Protein AF-A0A1M2VLX2-F1 (afdb_monomer)

Organism: Trametes pubescens (NCBI:txid154538)

Secondary structure (DSSP, 8-state):
--------S--SS-----------------------------------SSB--HHHHHHHHHH--SEEEEEE--GGG---TTHHHH--PEEEEEEEEEETTEEEEEEEEEEESSEEEEEEEEEEEEESS--EEESSSTT-SSEEEGGG-SSEEGGGEEEEEEEEEEEEP--

Solvent-accessible surface area (backbone atoms only — not comparable to full-atom values): 10318 Å² total; per-residue (Å²): 137,88,86,88,81,93,85,77,90,87,76,92,73,87,84,75,87,88,82,79,85,84,88,81,82,89,76,87,77,77,84,74,85,74,81,80,76,83,71,86,74,81,80,71,78,76,54,65,29,18,56,38,54,69,69,58,49,51,54,46,69,75,68,57,89,54,49,79,43,83,45,66,73,81,60,84,81,55,94,49,77,62,59,63,69,73,43,53,60,38,42,33,43,36,12,52,31,66,62,90,57,39,69,29,55,56,28,39,36,39,37,38,48,57,44,70,41,76,37,71,59,22,29,20,34,29,22,54,46,76,32,36,40,8,59,28,59,83,57,36,80,63,65,46,52,40,60,66,35,84,42,64,31,55,95,33,22,18,59,40,68,62,21,15,7,33,35,39,60,67,124

Structure (mmCIF, N/CA/C/O backbone):
data_AF-A0A1M2VLX2-F1
#
_entry.id   AF-A0A1M2VLX2-F1
#
loop_
_atom_site.group_PDB
_atom_site.id
_atom_site.type_symbol
_atom_site.label_atom_id
_atom_site.label_alt_id
_atom_site.label_comp_id
_atom_site.label_asym_id
_atom_site.label_entity_id
_atom_site.label_seq_id
_atom_site.pdbx_PDB_ins_code
_atom_site.Cartn_x
_atom_site.Cartn_y
_atom_site.Cartn_z
_atom_site.occupancy
_atom_site.B_iso_or_equiv
_atom_site.auth_seq_id
_atom_site.auth_comp_id
_atom_site.auth_asym_id
_atom_site.auth_atom_id
_atom_site.pdbx_PDB_model_num
ATOM 1 N N . MET A 1 1 ? -76.785 -6.600 22.010 1.00 40.62 1 MET A N 1
ATOM 2 C CA . MET A 1 1 ? -75.483 -6.333 21.360 1.00 40.62 1 MET A CA 1
ATOM 3 C C . MET A 1 1 ? -75.355 -4.807 21.305 1.00 40.62 1 MET A C 1
ATOM 5 O O . MET A 1 1 ? -76.021 -4.223 20.473 1.00 40.62 1 MET A O 1
ATOM 9 N N . VAL A 1 2 ? -74.835 -4.029 22.263 1.00 34.88 2 VAL A N 1
ATOM 10 C CA . VAL A 1 2 ? -73.672 -4.065 23.185 1.00 34.88 2 VAL A CA 1
ATOM 11 C C . VAL A 1 2 ? -72.316 -4.105 22.465 1.00 34.88 2 VAL A C 1
ATOM 13 O O . VAL A 1 2 ? -72.017 -5.097 21.810 1.00 34.88 2 VAL A O 1
ATOM 16 N N . GLY A 1 3 ? -71.533 -3.028 22.651 1.00 37.75 3 GLY A N 1
ATOM 17 C CA . GLY A 1 3 ? -70.190 -2.729 22.115 1.00 37.75 3 GLY A CA 1
ATOM 18 C C . GLY A 1 3 ? -70.179 -1.309 21.521 1.00 37.75 3 GLY A C 1
ATOM 19 O O . GLY A 1 3 ? -70.586 -1.144 20.381 1.00 37.75 3 GLY A O 1
ATOM 20 N N . THR A 1 4 ? -69.953 -0.192 22.230 1.00 39.44 4 THR A N 1
ATOM 21 C CA . THR A 1 4 ? -68.939 0.234 23.226 1.00 39.44 4 THR A CA 1
ATOM 22 C C . THR A 1 4 ? -67.532 0.354 22.639 1.00 39.44 4 THR A C 1
ATOM 24 O O . THR A 1 4 ? -66.909 -0.668 22.391 1.00 39.44 4 THR A O 1
ATOM 27 N N . LEU A 1 5 ? -67.013 1.583 22.485 1.00 47.97 5 LEU A N 1
ATOM 28 C CA . LEU A 1 5 ? -65.785 2.062 23.154 1.00 47.97 5 LEU A CA 1
ATOM 29 C C . LEU A 1 5 ? -65.405 3.496 22.711 1.00 47.97 5 LEU A C 1
ATOM 31 O O . LEU A 1 5 ? -64.454 3.737 21.974 1.00 47.97 5 LEU A O 1
ATOM 35 N N . THR A 1 6 ? -66.106 4.482 23.264 1.00 47.41 6 THR A N 1
ATOM 36 C CA . THR A 1 6 ? -65.587 5.839 23.488 1.00 47.41 6 THR A CA 1
ATOM 37 C C . THR A 1 6 ? -64.729 5.778 24.758 1.00 47.41 6 THR A C 1
ATOM 39 O O . THR A 1 6 ? -65.227 5.946 25.867 1.00 47.41 6 THR A O 1
ATOM 42 N N . LYS A 1 7 ? -63.445 5.419 24.630 1.00 46.62 7 LYS A N 1
ATOM 43 C CA . LYS A 1 7 ? -62.499 5.292 25.759 1.00 46.62 7 LYS A CA 1
ATOM 44 C C . LYS A 1 7 ? -61.369 6.310 25.631 1.00 46.62 7 LYS A C 1
ATOM 46 O O . LYS A 1 7 ? -60.191 5.974 25.602 1.00 46.62 7 LYS A O 1
ATOM 51 N N . THR A 1 8 ? -61.751 7.576 25.553 1.00 49.66 8 THR A N 1
ATOM 52 C CA . THR A 1 8 ? -60.864 8.728 25.709 1.00 49.66 8 THR A CA 1
ATOM 53 C C . THR A 1 8 ? -61.249 9.449 26.995 1.00 49.66 8 THR A C 1
ATOM 55 O O . THR A 1 8 ? -62.407 9.799 27.187 1.00 49.66 8 THR A O 1
ATOM 58 N N . ARG A 1 9 ? -60.242 9.710 27.839 1.00 51.88 9 ARG A N 1
ATOM 59 C CA . ARG A 1 9 ? -60.285 10.548 29.054 1.00 51.88 9 ARG A CA 1
ATOM 60 C C . ARG A 1 9 ? -60.924 9.924 30.303 1.00 51.88 9 ARG A C 1
ATOM 62 O O . ARG A 1 9 ? -61.973 10.379 30.724 1.00 51.88 9 ARG A O 1
ATOM 69 N N . LEU A 1 10 ? -60.265 8.959 30.959 1.00 50.78 10 LEU A N 1
ATOM 70 C CA . LEU A 1 10 ? -60.552 8.682 32.385 1.00 50.78 10 LEU A CA 1
ATOM 71 C C . LEU A 1 10 ? -59.443 7.931 33.159 1.00 50.78 10 LEU A C 1
ATOM 73 O O . LEU A 1 10 ? -59.734 7.086 33.996 1.00 50.78 10 LEU A O 1
ATOM 77 N N . ALA A 1 11 ? -58.164 8.216 32.901 1.00 45.62 11 ALA A N 1
ATOM 78 C CA . ALA A 1 11 ? -57.065 7.661 33.714 1.00 45.62 11 ALA A CA 1
ATOM 79 C C . ALA A 1 11 ? -56.056 8.730 34.170 1.00 45.62 11 ALA A C 1
ATOM 81 O O . ALA A 1 11 ? -54.908 8.431 34.474 1.00 45.62 11 ALA A O 1
ATOM 82 N N . MET A 1 12 ? -56.497 9.991 34.230 1.00 51.16 12 MET A N 1
ATOM 83 C CA . MET A 1 12 ? -55.770 11.096 34.857 1.00 51.16 12 MET A CA 1
ATOM 84 C C . MET A 1 12 ? -56.264 11.267 36.295 1.00 51.16 12 MET A C 1
ATOM 86 O O . MET A 1 12 ? -56.915 12.247 36.614 1.00 51.16 12 MET A O 1
ATOM 90 N N . GLN A 1 13 ? -56.055 10.259 37.136 1.00 51.72 13 GLN A N 1
ATOM 91 C CA . GLN A 1 13 ? -56.200 10.318 38.595 1.00 51.72 13 GLN A CA 1
ATOM 92 C C . GLN A 1 13 ? -55.966 8.905 39.113 1.00 51.72 13 GLN A C 1
ATOM 94 O O . GLN A 1 13 ? -56.572 7.977 38.590 1.00 51.72 13 GLN A O 1
ATOM 99 N N . ARG A 1 14 ? -55.157 8.766 40.168 1.00 47.53 14 ARG A N 1
ATOM 100 C CA . ARG A 1 14 ? -54.692 7.517 40.811 1.00 47.53 14 ARG A CA 1
ATOM 101 C C . ARG A 1 14 ? -53.322 7.031 40.349 1.00 47.53 14 ARG A C 1
ATOM 103 O O . ARG A 1 14 ? -53.226 5.972 39.766 1.00 47.53 14 ARG A O 1
ATOM 110 N N . PHE A 1 15 ? -52.279 7.766 40.714 1.00 46.22 15 PHE A N 1
ATOM 111 C CA . PHE A 1 15 ? -51.136 7.178 41.425 1.00 46.22 15 PHE A CA 1
ATOM 112 C C . PHE A 1 15 ? -50.574 8.269 42.333 1.00 46.22 15 PHE A C 1
ATOM 114 O O . PHE A 1 15 ? -49.596 8.948 42.043 1.00 46.22 15 PHE A O 1
ATOM 121 N N . ALA A 1 16 ? -51.331 8.510 43.401 1.00 45.09 16 ALA A N 1
ATOM 122 C CA . ALA A 1 1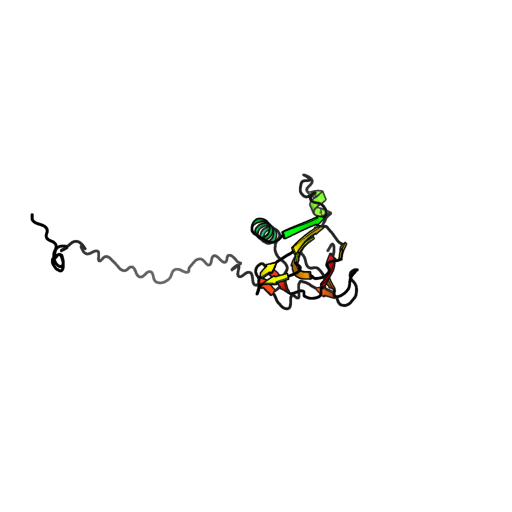6 ? -50.857 9.246 44.550 1.00 45.09 16 ALA A CA 1
ATOM 123 C C . ALA A 1 16 ? -49.748 8.431 45.228 1.00 45.09 16 ALA A C 1
ATOM 125 O O . ALA A 1 16 ? -49.887 7.217 45.363 1.00 45.09 16 ALA A O 1
ATOM 126 N N . SER A 1 17 ? -48.731 9.150 45.700 1.00 47.03 17 SER A N 1
ATOM 127 C CA . SER A 1 17 ? -47.954 8.817 46.895 1.00 47.03 17 SER A CA 1
ATOM 128 C C . SER A 1 17 ? -47.075 7.573 46.811 1.00 47.03 17 SER A C 1
ATOM 130 O O . SER A 1 17 ? -47.586 6.482 46.960 1.00 47.03 17 SER A O 1
ATOM 132 N N . PHE A 1 18 ? -45.757 7.747 46.660 1.00 52.06 18 PHE A N 1
ATOM 133 C CA . PHE A 1 18 ? -44.708 7.001 47.389 1.00 52.06 18 PHE A CA 1
ATOM 134 C C . PHE A 1 18 ? -43.3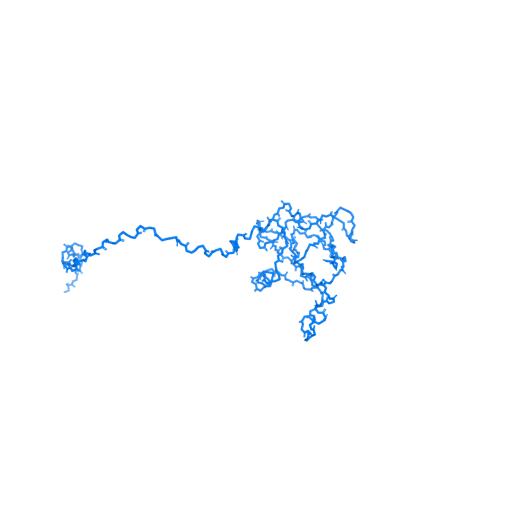15 7.424 46.883 1.00 52.06 18 PHE A C 1
ATOM 136 O O . PHE A 1 18 ? -42.602 6.643 46.271 1.00 52.06 18 PHE A O 1
ATOM 143 N N . PHE A 1 19 ? -42.896 8.662 47.154 1.00 45.75 19 PHE A N 1
ATOM 144 C CA . PHE A 1 19 ? -41.463 8.985 47.196 1.00 45.75 19 PHE A CA 1
ATOM 145 C C . PHE A 1 19 ? -41.192 9.760 48.479 1.00 45.75 19 PHE A C 1
ATOM 147 O O . PHE A 1 19 ? -41.190 10.987 48.532 1.00 45.75 19 PHE A O 1
ATOM 154 N N . LEU A 1 20 ? -41.088 8.969 49.547 1.00 47.19 20 LEU A N 1
ATOM 155 C CA . LEU A 1 20 ? -40.608 9.377 50.855 1.00 47.19 20 LEU A CA 1
ATOM 156 C C . LEU A 1 20 ? -39.194 9.947 50.729 1.00 47.19 20 LEU A C 1
ATOM 158 O O . LEU A 1 20 ? -38.348 9.430 50.002 1.00 47.19 20 LEU A O 1
ATOM 162 N N . ALA A 1 21 ? -38.990 11.029 51.468 1.00 46.19 21 ALA A N 1
ATOM 163 C CA . ALA A 1 21 ? -37.756 11.766 51.618 1.00 46.19 21 ALA A CA 1
ATOM 164 C C . ALA A 1 21 ? -36.554 10.873 51.965 1.00 46.19 21 ALA A C 1
ATOM 166 O O . ALA A 1 21 ? -36.602 10.103 52.922 1.00 46.19 21 ALA A O 1
ATOM 167 N N . ILE A 1 22 ? -35.438 11.087 51.265 1.00 52.66 22 ILE A N 1
ATOM 168 C CA . ILE A 1 22 ? -34.102 10.845 51.813 1.00 52.66 22 ILE A CA 1
ATOM 169 C C . ILE A 1 22 ? -33.301 12.126 51.594 1.00 52.66 22 ILE A C 1
ATOM 171 O O . ILE A 1 22 ? -32.724 12.359 50.537 1.00 52.66 22 ILE A O 1
ATOM 175 N N . ALA A 1 23 ? -33.318 12.985 52.608 1.00 50.59 23 ALA A N 1
ATOM 176 C CA . ALA A 1 23 ? -32.374 14.076 52.767 1.00 50.59 23 ALA A CA 1
ATOM 177 C C . ALA A 1 23 ? -31.362 13.639 53.827 1.00 50.59 23 ALA A C 1
ATOM 179 O O . ALA A 1 23 ? -31.719 13.619 55.000 1.00 50.59 23 ALA A O 1
ATOM 180 N N . VAL A 1 24 ? -30.130 13.277 53.443 1.00 49.84 24 VAL A N 1
ATOM 181 C CA . VAL A 1 24 ? -29.030 13.086 54.404 1.00 49.84 24 VAL A CA 1
ATOM 182 C C . VAL A 1 24 ? -27.672 13.486 53.806 1.00 49.84 24 VAL A C 1
ATOM 184 O O . VAL A 1 24 ? -27.196 12.896 52.845 1.00 49.84 24 VAL A O 1
ATOM 187 N N . LEU A 1 25 ? -27.104 14.494 54.476 1.00 40.75 25 LEU A N 1
ATOM 188 C CA . LEU A 1 25 ? -25.714 14.918 54.693 1.00 40.75 25 LEU A CA 1
ATOM 189 C C . LEU A 1 25 ? -24.709 15.098 53.538 1.00 40.75 25 LEU A C 1
ATOM 191 O O . LEU A 1 25 ? -24.138 14.168 52.977 1.00 40.75 25 LEU A O 1
ATOM 195 N N . ILE A 1 26 ? -24.343 16.372 53.391 1.00 49.19 26 ILE A N 1
ATOM 196 C CA . ILE A 1 26 ? -23.092 16.907 52.856 1.00 49.19 26 ILE A CA 1
ATOM 197 C C . ILE A 1 26 ? -21.919 16.458 53.746 1.00 49.19 26 ILE A C 1
ATOM 199 O O . ILE A 1 26 ? -21.922 16.730 54.947 1.00 49.19 26 ILE A O 1
ATOM 203 N N . VAL A 1 27 ? -20.872 15.877 53.152 1.00 49.94 27 VAL A N 1
ATOM 204 C CA . VAL A 1 27 ? -19.511 15.944 53.705 1.00 49.94 27 VAL A CA 1
ATOM 205 C C . VAL A 1 27 ? -18.632 16.637 52.674 1.00 49.94 27 VAL A C 1
ATOM 207 O O . VAL A 1 27 ? -18.279 16.073 51.641 1.00 49.94 27 VAL A O 1
ATOM 210 N N . ALA A 1 28 ? -18.293 17.890 52.965 1.00 46.69 28 ALA A N 1
ATOM 211 C CA . ALA A 1 28 ? -17.234 18.608 52.285 1.00 46.69 28 ALA A CA 1
ATOM 212 C C . ALA A 1 28 ? -15.891 17.965 52.663 1.00 46.69 28 ALA A C 1
ATOM 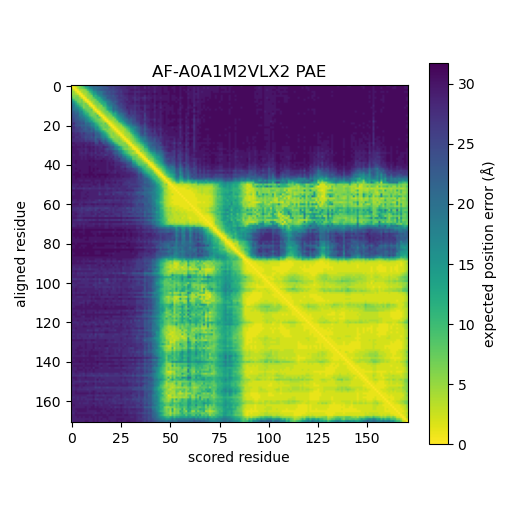214 O O . ALA A 1 28 ? -15.320 18.271 53.708 1.00 46.69 28 ALA A O 1
ATOM 215 N N . VAL A 1 29 ? -15.379 17.067 51.819 1.00 47.69 29 VAL A N 1
ATOM 216 C CA . VAL A 1 29 ? -13.952 16.727 51.829 1.00 47.69 29 VAL A CA 1
ATOM 217 C C . VAL A 1 29 ? -13.252 17.739 50.934 1.00 47.69 29 VAL A C 1
ATOM 219 O O . VAL A 1 29 ? -13.093 17.548 49.731 1.00 47.69 29 VAL A O 1
ATOM 222 N N . PHE A 1 30 ? -12.860 18.855 51.542 1.00 51.56 30 PHE A N 1
ATOM 223 C CA . PHE A 1 30 ? -11.802 19.691 50.998 1.00 51.56 30 PHE A CA 1
ATOM 224 C C . PHE A 1 30 ? -10.514 18.856 50.937 1.00 51.56 30 PHE A C 1
ATOM 226 O O . PHE A 1 30 ? -10.095 18.289 51.942 1.00 51.56 30 PHE A O 1
ATOM 233 N N . GLY A 1 31 ? -9.902 18.789 49.753 1.00 47.84 31 GLY A N 1
ATOM 234 C CA . GLY A 1 31 ? -8.485 18.471 49.572 1.00 47.84 31 GLY A CA 1
ATOM 235 C C . GLY A 1 31 ? -8.031 17.074 49.998 1.00 47.84 31 GLY A C 1
ATOM 236 O O . GLY A 1 31 ? -7.460 16.893 51.071 1.00 47.84 31 GLY A O 1
ATOM 237 N N . ARG A 1 32 ? -8.125 16.104 49.084 1.00 44.56 32 ARG A N 1
ATOM 238 C CA . ARG A 1 32 ? -7.118 15.037 48.994 1.00 44.56 32 ARG A CA 1
ATOM 239 C C . ARG A 1 32 ? -6.577 15.006 47.562 1.00 44.56 32 ARG A C 1
ATOM 241 O O . ARG A 1 32 ? -7.391 14.958 46.640 1.00 44.56 32 ARG A O 1
ATOM 248 N N . PRO A 1 33 ? -5.249 15.091 47.353 1.00 41.59 33 PRO A N 1
ATOM 249 C CA . PRO A 1 33 ? -4.667 14.966 46.023 1.00 41.59 33 PRO A CA 1
ATOM 250 C C . PRO A 1 33 ? -5.093 13.622 45.433 1.00 41.59 33 PRO A C 1
ATOM 252 O O . PRO A 1 33 ? -4.947 12.582 46.078 1.00 41.59 33 PRO A O 1
ATOM 255 N N . SER A 1 34 ? -5.654 13.655 44.223 1.00 49.22 34 SER A N 1
ATOM 256 C CA . SER A 1 34 ? -5.809 12.437 43.430 1.00 49.22 34 SER A CA 1
ATOM 257 C C . SER A 1 34 ? -4.426 11.803 43.292 1.00 49.22 34 SER A C 1
ATOM 259 O O . SER A 1 34 ? -3.484 12.531 42.963 1.00 49.22 34 SER A O 1
ATOM 261 N N . PRO A 1 35 ? -4.257 10.491 43.534 1.00 44.84 35 PRO A N 1
ATOM 262 C CA . PRO A 1 35 ? -3.066 9.816 43.063 1.00 44.84 35 PRO A CA 1
ATOM 263 C C . PRO A 1 35 ? -3.052 9.989 41.546 1.00 44.84 35 PRO A C 1
ATOM 265 O O . PRO A 1 35 ? -3.909 9.469 40.833 1.00 44.84 35 PRO A O 1
ATOM 268 N N . THR A 1 36 ? -2.099 10.777 41.059 1.00 48.06 36 THR A N 1
ATOM 269 C CA . THR A 1 36 ? -1.638 10.714 39.682 1.00 48.06 36 THR A CA 1
ATOM 270 C C . THR A 1 36 ? -1.135 9.297 39.456 1.00 48.06 36 THR A C 1
ATOM 272 O O . THR A 1 36 ? 0.041 9.006 39.662 1.00 48.06 36 THR A O 1
ATOM 275 N N . ILE A 1 37 ? -2.029 8.404 39.037 1.00 51.31 37 ILE A N 1
ATOM 276 C CA . ILE A 1 37 ? -1.641 7.322 38.144 1.00 51.31 37 ILE A CA 1
ATOM 277 C C . ILE A 1 37 ? -1.338 8.040 36.828 1.00 51.31 37 ILE A C 1
ATOM 279 O O . ILE A 1 37 ? -2.201 8.270 35.985 1.00 51.31 37 ILE A O 1
ATOM 283 N N . GLN A 1 38 ? -0.099 8.519 36.739 1.00 53.78 38 GLN A N 1
ATOM 284 C CA . GLN A 1 38 ? 0.601 8.583 35.475 1.00 53.78 38 GLN A CA 1
ATOM 285 C C . GLN A 1 38 ? 0.692 7.134 35.013 1.00 53.78 38 GLN A C 1
ATOM 287 O O . GLN A 1 38 ? 1.562 6.398 35.465 1.00 53.78 38 GLN A O 1
ATOM 292 N N . ASP A 1 39 ? -0.245 6.715 34.172 1.00 45.38 39 ASP A N 1
ATOM 293 C CA . ASP A 1 39 ? 0.095 5.706 33.190 1.00 45.38 39 ASP A CA 1
ATOM 294 C C . ASP A 1 39 ? -0.089 6.318 31.812 1.00 45.38 39 ASP A C 1
ATOM 296 O O . ASP A 1 39 ? -1.078 6.987 31.498 1.00 45.38 39 ASP A O 1
ATOM 300 N N . ALA A 1 40 ? 0.999 6.210 31.077 1.00 49.88 40 ALA A N 1
ATOM 301 C CA . ALA A 1 40 ? 1.250 6.864 29.827 1.00 49.88 40 ALA A CA 1
ATOM 302 C C . ALA A 1 40 ? 0.435 6.198 28.718 1.00 49.88 40 ALA A C 1
ATOM 304 O O . ALA A 1 40 ? 0.251 4.986 28.695 1.00 49.88 40 ALA A O 1
ATOM 305 N N . GLY A 1 41 ? 0.014 7.006 27.749 1.00 42.09 41 GLY A N 1
ATOM 306 C CA . GLY A 1 41 ? -0.550 6.505 26.501 1.00 42.09 41 GLY A CA 1
ATOM 307 C C . GLY A 1 41 ? -2.065 6.591 26.445 1.00 42.09 41 GLY A C 1
ATOM 308 O O . GLY A 1 41 ? -2.763 5.592 26.316 1.00 42.09 41 GLY A O 1
ATOM 309 N N . ASN A 1 42 ? -2.571 7.822 26.426 1.00 40.12 42 ASN A N 1
ATOM 310 C CA . ASN A 1 42 ? -3.733 8.143 25.612 1.00 40.12 42 ASN A CA 1
ATOM 311 C C . ASN A 1 42 ? -3.475 7.593 24.197 1.00 40.12 42 ASN A C 1
ATOM 313 O O . ASN A 1 42 ? -2.729 8.198 23.430 1.00 40.12 42 ASN A O 1
ATOM 317 N N . ALA A 1 43 ? -4.041 6.429 23.873 1.00 50.12 43 ALA A N 1
ATOM 318 C CA . ALA A 1 43 ? -4.042 5.860 22.532 1.00 50.12 43 ALA A CA 1
ATOM 319 C C . ALA A 1 43 ? -4.988 6.664 21.627 1.00 50.12 43 ALA A C 1
ATOM 321 O O . ALA A 1 43 ? -5.918 6.138 21.025 1.00 50.12 43 ALA A O 1
ATOM 322 N N . THR A 1 44 ? -4.740 7.965 21.499 1.00 41.81 44 THR A N 1
ATOM 323 C CA . THR A 1 44 ? -4.952 8.623 20.221 1.00 41.81 44 THR A CA 1
ATOM 324 C C . THR A 1 44 ? -3.858 8.077 19.327 1.00 41.81 44 THR A C 1
ATOM 326 O O . THR A 1 44 ? -2.728 8.560 19.358 1.00 41.81 44 THR A O 1
ATOM 329 N N . VAL A 1 45 ? -4.174 7.000 18.604 1.00 51.16 45 VAL A N 1
ATOM 330 C CA . VAL A 1 45 ? -3.359 6.533 17.485 1.00 51.16 45 VAL A CA 1
ATOM 331 C C . VAL A 1 45 ? -3.428 7.635 16.431 1.00 51.16 45 VAL A C 1
ATOM 333 O O . VAL A 1 45 ? -4.225 7.598 15.496 1.00 51.16 45 VAL A O 1
ATOM 336 N N . GLU A 1 46 ? -2.636 8.681 16.640 1.00 47.41 46 GLU A N 1
ATOM 337 C CA . GLU A 1 46 ? -2.334 9.665 15.625 1.00 47.41 46 GLU A CA 1
ATOM 338 C C . GLU A 1 46 ? -1.444 8.933 14.623 1.00 47.41 46 GLU A C 1
ATOM 340 O O . GLU A 1 46 ? -0.223 8.855 14.751 1.00 47.41 46 GLU A O 1
ATOM 345 N N . THR A 1 47 ? -2.101 8.274 13.668 1.00 49.03 47 THR A N 1
ATOM 346 C CA . THR A 1 47 ? -1.456 7.526 12.589 1.00 49.03 47 THR A CA 1
ATOM 347 C C . THR A 1 47 ? -0.944 8.540 11.571 1.00 49.03 47 THR A C 1
ATOM 349 O O . THR A 1 47 ? -1.455 8.663 10.465 1.00 49.03 47 THR A O 1
ATOM 352 N N . THR A 1 48 ? 0.027 9.355 11.980 1.00 53.84 48 THR A N 1
ATOM 353 C CA . THR A 1 48 ? 0.733 10.289 11.091 1.00 53.84 48 THR A CA 1
ATOM 354 C C . THR A 1 48 ? 1.729 9.555 10.190 1.00 53.84 48 THR A C 1
ATOM 356 O O . THR A 1 48 ? 2.225 10.124 9.224 1.00 53.84 48 THR A O 1
ATOM 359 N N . SER A 1 49 ? 1.970 8.267 10.457 1.00 64.38 49 SER A N 1
ATOM 360 C CA . SER A 1 49 ? 2.731 7.354 9.608 1.00 64.38 49 SER A CA 1
ATOM 361 C C . SER A 1 49 ? 1.883 6.124 9.296 1.00 64.38 49 SER A C 1
ATOM 363 O O . SER A 1 49 ? 1.208 5.609 10.180 1.00 64.38 49 SER A O 1
ATOM 365 N N . ALA A 1 50 ? 1.912 5.623 8.059 1.00 80.56 50 ALA A N 1
ATOM 366 C CA . ALA A 1 50 ? 1.189 4.402 7.674 1.00 80.56 50 ALA A CA 1
ATOM 367 C C . ALA A 1 50 ? 1.928 3.117 8.088 1.00 80.56 50 ALA A C 1
ATOM 369 O O . ALA A 1 50 ? 1.944 2.119 7.365 1.00 80.56 50 ALA A O 1
ATOM 370 N N . ILE A 1 51 ? 2.577 3.187 9.251 1.00 85.88 51 ILE A N 1
ATOM 371 C CA . ILE A 1 51 ? 3.255 2.083 9.909 1.00 85.88 51 ILE A CA 1
ATOM 372 C C . ILE A 1 51 ? 2.352 1.645 11.061 1.00 85.88 51 ILE A C 1
ATOM 374 O O . ILE A 1 51 ? 2.116 2.411 11.994 1.00 85.88 51 ILE A O 1
ATOM 378 N N . VAL A 1 52 ? 1.825 0.427 10.981 1.00 86.19 52 VAL A N 1
ATOM 379 C CA . VAL A 1 52 ? 0.901 -0.145 11.972 1.00 86.19 52 VAL A CA 1
ATOM 380 C C . VAL A 1 52 ? 1.568 -1.264 12.759 1.00 86.19 52 VAL A C 1
ATOM 382 O O . VAL A 1 52 ? 2.532 -1.875 12.303 1.00 86.19 52 VAL A O 1
ATOM 385 N N . SER A 1 53 ? 1.061 -1.560 13.956 1.00 85.12 53 SER A N 1
ATOM 386 C CA . SER A 1 53 ? 1.552 -2.718 14.703 1.00 85.12 53 SER A CA 1
ATOM 387 C C . SER A 1 53 ? 1.084 -4.029 14.074 1.00 85.12 53 SER A C 1
ATOM 389 O O . SER A 1 53 ? 0.059 -4.093 13.391 1.00 85.12 53 SER A O 1
ATOM 391 N N . ASP A 1 54 ? 1.806 -5.105 14.377 1.00 78.38 54 ASP A N 1
ATOM 392 C CA . ASP A 1 54 ? 1.454 -6.448 13.930 1.00 78.38 54 ASP A CA 1
ATOM 393 C C . ASP A 1 54 ? 0.019 -6.848 14.321 1.00 78.38 54 ASP A C 1
ATOM 395 O O . ASP A 1 54 ? -0.753 -7.301 13.479 1.00 78.38 54 ASP A O 1
ATOM 399 N N . ALA A 1 55 ? -0.375 -6.588 15.570 1.00 76.44 55 ALA A N 1
ATOM 400 C CA . ALA A 1 55 ? -1.714 -6.903 16.065 1.00 76.44 55 ALA A CA 1
ATOM 401 C C . ALA A 1 55 ? -2.819 -6.060 15.400 1.00 76.44 55 ALA A C 1
ATOM 403 O O . ALA A 1 55 ? -3.930 -6.548 15.191 1.00 76.44 55 ALA A O 1
ATOM 404 N N . GLN A 1 56 ? -2.532 -4.795 15.065 1.00 80.56 56 GLN A N 1
ATOM 405 C CA . GLN A 1 56 ? -3.470 -3.946 14.320 1.00 80.56 56 GLN A CA 1
ATOM 406 C C . GLN A 1 56 ? -3.688 -4.483 12.906 1.00 80.56 56 GLN A C 1
ATOM 408 O O . GLN A 1 56 ? -4.827 -4.526 12.436 1.00 80.56 56 GLN A O 1
ATOM 413 N N . LEU A 1 57 ? -2.612 -4.925 12.250 1.00 82.94 57 LEU A N 1
ATOM 414 C CA . LEU A 1 57 ? -2.702 -5.505 10.920 1.00 82.94 57 LEU A CA 1
ATOM 415 C C . LEU A 1 57 ? -3.461 -6.837 10.931 1.00 82.94 57 LEU A C 1
ATOM 417 O O . LEU A 1 57 ? -4.322 -7.044 10.080 1.00 82.94 57 LEU A O 1
ATOM 421 N N . ASP A 1 58 ? -3.214 -7.698 11.920 1.00 82.06 58 ASP A N 1
ATOM 422 C CA . ASP A 1 58 ? -3.931 -8.970 12.083 1.00 82.06 58 ASP A CA 1
ATOM 423 C C . ASP A 1 58 ? -5.436 -8.758 12.270 1.00 82.06 58 ASP A C 1
ATOM 425 O O . ASP A 1 58 ? -6.254 -9.446 11.654 1.00 82.06 58 ASP A O 1
ATOM 429 N N . LEU A 1 59 ? -5.817 -7.761 13.074 1.00 81.62 59 LEU A N 1
ATOM 430 C CA . LEU A 1 59 ? -7.219 -7.407 13.272 1.00 81.62 59 LEU A CA 1
ATOM 431 C C . LEU A 1 59 ? -7.876 -6.936 11.967 1.00 81.62 59 LEU A C 1
ATOM 433 O O . LEU A 1 59 ? -9.005 -7.333 11.670 1.00 81.62 59 LEU A O 1
ATOM 437 N N . TRP A 1 60 ? -7.181 -6.113 11.175 1.00 87.62 60 TRP A N 1
ATOM 438 C CA . TRP A 1 60 ? -7.681 -5.680 9.870 1.00 87.62 60 TRP A CA 1
ATOM 439 C C . TRP A 1 60 ? -7.827 -6.863 8.908 1.00 87.62 60 TRP A C 1
ATOM 441 O O . TRP A 1 60 ? -8.885 -7.030 8.305 1.00 87.62 60 TRP A O 1
ATOM 451 N N . LEU A 1 61 ? -6.815 -7.731 8.815 1.00 87.38 61 LEU A N 1
ATOM 452 C CA . LEU A 1 61 ? -6.840 -8.919 7.955 1.00 87.38 61 LEU A CA 1
ATOM 453 C C . LEU A 1 61 ? -7.993 -9.869 8.309 1.00 87.38 61 LEU A C 1
ATOM 455 O O . LEU A 1 61 ? -8.605 -10.443 7.413 1.00 87.38 61 LEU A O 1
ATOM 459 N N . ALA A 1 62 ? -8.324 -10.005 9.594 1.00 79.06 62 ALA A N 1
ATOM 460 C CA . ALA A 1 62 ? -9.412 -10.865 10.057 1.00 79.06 62 ALA A CA 1
ATOM 461 C C . ALA A 1 62 ? -10.819 -10.300 9.789 1.00 79.06 62 ALA A C 1
ATOM 463 O O . ALA A 1 62 ? -11.793 -11.052 9.790 1.00 79.06 62 ALA A O 1
ATOM 464 N N . THR A 1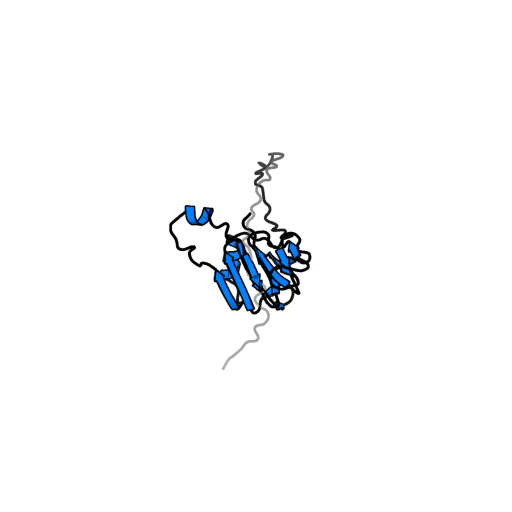 63 ? -10.948 -8.982 9.613 1.00 81.44 63 THR A N 1
ATOM 465 C CA . THR A 1 63 ? -12.251 -8.291 9.564 1.00 81.44 63 THR A CA 1
ATOM 466 C C . THR A 1 63 ? -12.543 -7.617 8.227 1.00 81.44 63 THR A C 1
ATOM 468 O O . THR A 1 63 ? -13.679 -7.208 7.979 1.00 81.44 63 THR A O 1
ATOM 471 N N . THR A 1 64 ? -11.542 -7.509 7.354 1.00 80.62 64 THR A N 1
ATOM 472 C CA . THR A 1 64 ? -11.675 -6.887 6.038 1.00 80.62 64 THR A CA 1
ATOM 473 C C . THR A 1 64 ? -12.538 -7.721 5.094 1.00 80.62 64 THR A C 1
ATOM 475 O O . THR A 1 64 ? -12.520 -8.950 5.105 1.00 80.62 64 THR A O 1
ATOM 478 N N . ASN A 1 65 ? -13.287 -7.037 4.231 1.00 83.75 65 ASN A N 1
ATOM 479 C CA . ASN A 1 65 ? -14.046 -7.642 3.138 1.00 83.75 65 ASN A CA 1
ATOM 480 C C . ASN A 1 65 ? -13.322 -7.526 1.781 1.00 83.75 65 ASN A C 1
ATOM 482 O O . ASN A 1 65 ? -13.929 -7.778 0.738 1.00 83.75 65 ASN A O 1
ATOM 486 N N . ALA A 1 66 ? -12.053 -7.105 1.774 1.00 77.25 66 ALA A N 1
ATOM 487 C CA . ALA A 1 66 ? -11.237 -7.026 0.568 1.00 77.25 66 ALA A CA 1
ATOM 488 C C . ALA A 1 66 ? -10.873 -8.420 0.030 1.00 77.25 66 ALA A C 1
ATOM 490 O O . ALA A 1 66 ? -10.793 -9.395 0.775 1.00 77.25 66 ALA A O 1
ATOM 491 N N . THR A 1 67 ? -10.608 -8.517 -1.276 1.00 84.31 67 THR A N 1
ATOM 492 C CA . THR A 1 67 ? -10.021 -9.740 -1.844 1.00 84.31 67 THR A CA 1
ATOM 493 C C . THR A 1 67 ? -8.524 -9.734 -1.561 1.00 84.31 67 THR A C 1
ATOM 495 O O . THR A 1 67 ? -7.828 -8.829 -2.024 1.00 84.31 67 THR A O 1
ATOM 498 N N . LEU A 1 68 ? -8.049 -10.724 -0.801 1.00 78.50 68 LEU A N 1
ATOM 499 C CA . LEU A 1 68 ? -6.661 -10.824 -0.353 1.00 78.50 68 LEU A CA 1
ATOM 500 C C . LEU A 1 68 ? -5.875 -11.840 -1.189 1.00 78.50 68 LEU A C 1
ATOM 502 O O . LEU A 1 68 ? -6.331 -12.962 -1.406 1.00 78.50 68 LEU A O 1
ATOM 506 N N . VAL A 1 69 ? -4.674 -11.455 -1.616 1.00 82.19 69 VAL A N 1
ATOM 507 C CA . VAL A 1 69 ? -3.664 -12.342 -2.211 1.00 82.19 69 VAL A CA 1
ATOM 508 C C . VAL A 1 69 ? -2.443 -12.344 -1.300 1.00 82.19 69 VAL A C 1
ATOM 510 O O . VAL A 1 69 ? -1.898 -11.281 -1.033 1.00 82.19 69 VAL A O 1
ATOM 513 N N . PHE A 1 70 ? -1.999 -13.506 -0.829 1.00 77.00 70 PHE A N 1
ATOM 514 C CA . PHE A 1 70 ? -0.842 -13.617 0.064 1.00 77.00 70 PHE A CA 1
ATOM 515 C C . PHE A 1 70 ? 0.422 -13.970 -0.729 1.00 77.00 70 PHE A C 1
ATOM 517 O O . PHE A 1 70 ? 0.382 -14.813 -1.626 1.00 77.00 70 PHE A O 1
ATOM 524 N N . ILE A 1 71 ? 1.533 -13.297 -0.427 1.00 75.69 71 ILE A N 1
ATOM 525 C CA . ILE A 1 71 ? 2.851 -13.512 -1.034 1.00 75.69 71 ILE A CA 1
ATOM 526 C C . ILE A 1 71 ? 3.896 -13.578 0.081 1.00 75.69 71 ILE A C 1
ATOM 528 O O . ILE A 1 71 ? 4.025 -12.629 0.854 1.00 75.69 71 ILE A O 1
ATOM 532 N N . GLY A 1 72 ? 4.688 -14.649 0.113 1.00 66.19 72 GLY A N 1
ATOM 533 C CA . GLY A 1 72 ? 5.754 -14.837 1.097 1.00 66.19 72 GLY A CA 1
ATOM 534 C C . GLY A 1 72 ? 5.725 -16.216 1.744 1.00 66.19 72 GLY A C 1
ATOM 535 O O . GLY A 1 72 ? 4.934 -17.071 1.349 1.00 66.19 72 GLY A O 1
ATOM 536 N N . ASP A 1 73 ? 6.610 -16.429 2.716 1.00 56.66 73 ASP A N 1
ATOM 537 C CA . ASP A 1 73 ? 6.609 -17.645 3.524 1.00 56.66 73 ASP A CA 1
ATOM 538 C C . ASP A 1 73 ? 5.511 -17.544 4.590 1.00 56.66 73 ASP A C 1
ATOM 540 O O . ASP A 1 73 ? 5.636 -16.818 5.575 1.00 56.66 73 ASP A O 1
ATOM 544 N N . ASP A 1 74 ? 4.461 -18.351 4.446 1.00 50.44 74 ASP A N 1
ATOM 545 C CA . ASP A 1 74 ? 3.471 -18.600 5.506 1.00 50.44 74 ASP A CA 1
ATOM 546 C C . ASP A 1 74 ? 4.068 -19.445 6.662 1.00 50.44 74 ASP A C 1
ATOM 548 O O . ASP A 1 74 ? 3.358 -19.932 7.546 1.00 50.44 74 ASP A O 1
ATOM 552 N N . SER A 1 75 ? 5.394 -19.652 6.674 1.00 47.00 75 SER A N 1
ATOM 553 C CA . SER A 1 75 ? 6.127 -20.519 7.604 1.00 47.00 75 SER A CA 1
ATOM 554 C C . SER A 1 75 ? 6.228 -19.977 9.034 1.00 47.00 75 SER A C 1
ATOM 556 O O . SER A 1 75 ? 6.958 -20.543 9.854 1.00 47.00 75 SER A O 1
ATOM 558 N N . ASP A 1 76 ? 5.453 -18.947 9.380 1.00 46.84 76 ASP A N 1
ATOM 559 C CA . ASP A 1 76 ? 5.202 -18.513 10.762 1.00 46.84 76 ASP A CA 1
ATOM 560 C C . ASP A 1 76 ? 4.579 -19.625 11.643 1.00 46.84 76 ASP A C 1
ATOM 562 O O . ASP A 1 76 ? 4.474 -19.474 12.863 1.00 46.84 76 ASP A O 1
ATOM 566 N N . ALA A 1 77 ? 4.249 -20.783 11.052 1.00 48.38 77 ALA A N 1
ATOM 567 C CA . ALA A 1 77 ? 3.947 -22.046 11.728 1.00 48.38 77 ALA A CA 1
ATOM 568 C C . ALA A 1 77 ? 5.185 -22.869 12.165 1.00 48.38 77 ALA A C 1
ATOM 570 O O . ALA A 1 77 ? 5.038 -24.028 12.555 1.00 48.38 77 ALA A O 1
ATOM 571 N N . THR A 1 78 ? 6.407 -22.330 12.109 1.00 47.56 78 THR A N 1
ATOM 572 C CA . THR A 1 78 ? 7.595 -23.023 12.635 1.00 47.56 78 THR A CA 1
ATOM 573 C C . THR A 1 78 ? 7.846 -22.663 14.099 1.00 47.56 78 THR A C 1
ATOM 575 O O . THR A 1 78 ? 7.936 -21.503 14.494 1.00 47.56 78 THR A O 1
ATOM 578 N N . SER A 1 79 ? 7.965 -23.694 14.935 1.00 52.88 79 SER A N 1
ATOM 579 C CA . SER A 1 79 ? 8.174 -23.634 16.387 1.00 52.88 79 SER A CA 1
ATOM 580 C C . SER A 1 79 ? 9.568 -23.145 16.812 1.00 52.88 79 SER A C 1
ATOM 582 O O . SER A 1 79 ? 9.956 -23.379 17.955 1.00 52.88 79 SER A O 1
ATOM 584 N N . ASP A 1 80 ? 10.339 -22.523 15.914 1.00 47.66 80 ASP A N 1
ATOM 585 C CA . ASP A 1 80 ? 11.698 -22.047 16.181 1.00 47.66 80 ASP A CA 1
ATOM 586 C C . ASP A 1 80 ? 11.718 -20.518 16.406 1.00 47.66 80 ASP A C 1
ATOM 588 O O . ASP A 1 80 ? 11.599 -19.733 15.460 1.00 47.66 80 ASP A O 1
ATOM 592 N N . PRO A 1 81 ? 11.916 -20.056 17.654 1.00 45.75 81 PRO A N 1
ATOM 593 C CA . PRO A 1 81 ? 12.025 -18.637 17.983 1.00 45.75 81 PRO A CA 1
ATOM 594 C C . PRO A 1 81 ? 13.221 -17.929 17.322 1.00 45.75 81 PRO A C 1
ATOM 596 O O . PRO A 1 81 ? 13.242 -16.697 17.282 1.00 45.75 81 PRO A O 1
ATOM 599 N N . LEU A 1 82 ? 14.231 -18.664 16.841 1.00 39.06 82 LEU A N 1
ATOM 600 C CA . LEU A 1 82 ? 15.414 -18.102 16.185 1.00 39.06 82 LEU A CA 1
ATOM 601 C C . LEU A 1 82 ? 15.178 -17.823 14.696 1.00 39.06 82 LEU A C 1
ATOM 603 O O . LEU A 1 82 ? 15.719 -16.838 14.187 1.00 39.06 82 LEU A O 1
ATOM 607 N N . ALA A 1 83 ? 14.297 -18.578 14.030 1.00 47.88 83 ALA A N 1
ATOM 608 C CA . ALA A 1 83 ? 13.844 -18.270 12.670 1.00 47.88 83 ALA A CA 1
ATOM 609 C C . ALA A 1 83 ? 13.209 -16.866 12.609 1.00 47.88 83 ALA A C 1
ATOM 611 O O . ALA A 1 83 ? 13.583 -16.050 11.763 1.00 47.88 83 ALA A O 1
ATOM 612 N N . ARG A 1 84 ? 12.387 -16.528 13.617 1.00 42.88 84 ARG A N 1
ATOM 613 C CA . ARG A 1 84 ? 11.765 -15.201 13.816 1.00 42.88 84 ARG A CA 1
ATOM 614 C C . ARG A 1 84 ? 12.749 -14.052 14.060 1.00 42.88 84 ARG A C 1
ATOM 616 O O . ARG A 1 84 ? 12.402 -12.900 13.839 1.00 42.88 84 ARG A O 1
ATOM 623 N N . ARG A 1 85 ? 13.964 -14.333 14.549 1.00 39.88 85 ARG A N 1
ATOM 624 C CA . ARG A 1 85 ? 15.012 -13.306 14.725 1.00 39.88 85 ARG A CA 1
ATOM 625 C C . ARG A 1 85 ? 15.835 -13.095 13.456 1.00 39.88 85 ARG A C 1
ATOM 627 O O . ARG A 1 85 ? 16.372 -12.009 13.269 1.00 39.88 85 ARG A O 1
ATOM 634 N N . SER A 1 86 ? 15.948 -14.120 12.610 1.00 44.53 86 SER A N 1
ATOM 635 C CA . SER A 1 86 ? 16.718 -14.063 11.360 1.00 44.53 86 SER A CA 1
ATOM 636 C C . SER A 1 86 ? 15.947 -13.429 10.200 1.00 44.53 86 SER A C 1
ATOM 638 O O . SER A 1 86 ? 16.549 -12.768 9.356 1.00 44.53 86 SER A O 1
ATOM 640 N N . ALA A 1 87 ? 14.618 -13.558 10.190 1.00 51.72 87 ALA A N 1
ATOM 641 C CA . ALA A 1 87 ? 13.756 -12.863 9.253 1.00 51.72 87 ALA A CA 1
ATOM 642 C C . ALA A 1 87 ? 13.156 -11.642 9.959 1.00 51.72 87 ALA A C 1
ATOM 644 O O . ALA A 1 87 ? 12.187 -11.753 10.702 1.00 51.72 87 ALA A O 1
ATOM 645 N N . GLN A 1 88 ? 13.737 -10.460 9.745 1.00 62.56 88 GLN A N 1
ATOM 646 C CA . GLN A 1 88 ? 13.024 -9.209 10.006 1.00 62.56 88 GLN A CA 1
ATOM 647 C C . GLN A 1 88 ? 11.895 -9.105 8.978 1.00 62.56 88 GLN A C 1
ATOM 649 O O . GLN A 1 88 ? 12.046 -8.476 7.931 1.00 62.56 88 GLN A O 1
ATOM 654 N N . THR A 1 89 ? 10.807 -9.831 9.225 1.00 76.81 89 THR A N 1
ATOM 655 C CA . THR A 1 89 ? 9.667 -9.901 8.325 1.00 76.81 89 THR A CA 1
ATOM 656 C C . THR A 1 89 ? 8.926 -8.574 8.366 1.00 76.81 89 THR A C 1
ATOM 658 O O . THR A 1 89 ? 8.555 -8.056 9.421 1.00 76.81 89 THR A O 1
ATOM 661 N N . THR A 1 90 ? 8.767 -7.980 7.192 1.00 86.94 90 THR A N 1
ATOM 662 C CA . THR A 1 90 ? 7.913 -6.821 6.984 1.00 86.94 90 THR A CA 1
ATOM 663 C C . THR A 1 90 ? 6.614 -7.320 6.393 1.00 86.94 90 THR A C 1
ATOM 665 O O . THR A 1 90 ? 6.617 -8.025 5.380 1.00 86.94 90 THR A O 1
ATOM 668 N N . ARG A 1 91 ? 5.504 -6.931 7.016 1.00 90.56 91 ARG A N 1
ATOM 669 C CA . ARG A 1 91 ? 4.174 -7.207 6.490 1.00 90.56 91 ARG A CA 1
ATOM 670 C C . ARG A 1 91 ? 3.648 -5.962 5.818 1.00 90.56 91 ARG A C 1
ATOM 672 O O . ARG A 1 91 ? 3.723 -4.879 6.391 1.00 90.56 91 ARG A O 1
ATOM 679 N N . ILE A 1 92 ? 3.172 -6.109 4.591 1.00 93.94 92 ILE A N 1
ATOM 680 C CA . ILE A 1 92 ? 2.715 -4.997 3.759 1.00 93.94 92 ILE A CA 1
ATOM 681 C C . ILE A 1 92 ? 1.377 -5.385 3.182 1.00 93.94 92 ILE A C 1
ATOM 683 O O . ILE A 1 92 ? 1.250 -6.454 2.593 1.00 93.94 92 ILE A O 1
ATOM 687 N N . VAL A 1 93 ? 0.400 -4.499 3.297 1.00 96.12 93 VAL A N 1
ATOM 688 C CA . VAL A 1 93 ? -0.851 -4.623 2.560 1.00 96.12 93 VAL A CA 1
ATOM 689 C C . VAL A 1 93 ? -0.926 -3.472 1.587 1.00 96.12 93 VAL A C 1
ATOM 691 O O . VAL A 1 93 ? -0.871 -2.315 1.993 1.00 96.12 93 VAL A O 1
ATOM 694 N N . TYR A 1 94 ? -1.066 -3.782 0.306 1.00 96.88 94 TYR A N 1
ATOM 695 C CA . TYR A 1 94 ? -1.225 -2.781 -0.738 1.00 96.88 94 TYR A CA 1
ATOM 696 C C . TYR A 1 94 ? -2.402 -3.134 -1.634 1.00 96.88 94 TYR A C 1
ATOM 698 O O . TYR A 1 94 ? -2.572 -4.286 -2.027 1.00 96.88 94 TYR A O 1
ATOM 706 N N . CYS A 1 95 ? -3.230 -2.141 -1.945 1.00 97.12 95 CYS A N 1
ATOM 707 C CA . CYS A 1 95 ? -4.479 -2.351 -2.664 1.00 97.12 95 CYS A CA 1
ATOM 708 C C . CYS A 1 95 ? -4.567 -1.508 -3.930 1.00 97.12 95 CYS A C 1
ATOM 710 O O . CYS A 1 95 ? -4.012 -0.411 -4.020 1.00 97.12 95 CYS A O 1
ATOM 712 N N . SER A 1 96 ? -5.317 -2.008 -4.909 1.00 95.69 96 SER A N 1
ATOM 713 C CA . SER A 1 96 ? -5.452 -1.374 -6.219 1.00 95.69 96 SER A CA 1
ATOM 714 C C . SER A 1 96 ? -6.433 -0.199 -6.258 1.00 95.69 96 SER A C 1
ATOM 716 O O . SER A 1 96 ? -6.462 0.545 -7.238 1.00 95.69 96 SER A O 1
ATOM 718 N N . THR A 1 97 ? -7.292 -0.043 -5.244 1.00 93.88 97 THR A N 1
ATOM 719 C CA . THR A 1 97 ? -8.353 0.977 -5.233 1.00 93.88 97 THR A CA 1
ATOM 720 C C . THR A 1 97 ? -8.590 1.563 -3.842 1.00 93.88 97 THR A C 1
ATOM 722 O O . THR A 1 97 ? -8.071 1.077 -2.841 1.00 93.88 97 THR A O 1
ATOM 725 N N . ARG A 1 98 ? -9.405 2.619 -3.778 1.00 93.00 98 ARG A N 1
ATOM 726 C CA . ARG A 1 98 ? -9.962 3.153 -2.531 1.00 93.00 98 ARG A CA 1
ATOM 727 C C . ARG A 1 98 ? -11.391 3.640 -2.748 1.00 93.00 98 ARG A C 1
ATOM 729 O O . ARG A 1 98 ? -11.730 4.056 -3.856 1.00 93.00 98 ARG A O 1
ATOM 736 N N . ALA A 1 99 ? -12.186 3.660 -1.685 1.00 90.88 99 ALA A N 1
ATOM 737 C CA . ALA A 1 99 ? -13.498 4.297 -1.648 1.00 90.88 99 ALA A CA 1
ATOM 738 C C . ALA A 1 99 ? -13.526 5.306 -0.491 1.00 90.88 99 ALA A C 1
ATOM 740 O O . ALA A 1 99 ? -13.531 4.930 0.679 1.00 90.88 99 ALA A O 1
ATOM 741 N N . GLY A 1 100 ? -13.488 6.604 -0.810 1.00 90.31 100 GLY A N 1
ATOM 742 C CA . GLY A 1 100 ? -13.319 7.649 0.206 1.00 90.31 100 GLY A CA 1
ATOM 743 C C . GLY A 1 100 ? -11.983 7.506 0.944 1.00 90.31 100 GLY A C 1
ATOM 744 O O . GLY A 1 100 ? -10.925 7.472 0.305 1.00 90.31 100 GLY A O 1
ATOM 745 N N . ASN A 1 101 ? -12.040 7.408 2.273 1.00 92.31 101 ASN A N 1
ATOM 746 C CA . ASN A 1 101 ? -10.869 7.215 3.135 1.00 92.31 101 ASN A CA 1
ATOM 747 C C . ASN A 1 101 ? -10.517 5.741 3.379 1.00 92.31 101 ASN A C 1
ATOM 749 O O . ASN A 1 101 ? -9.556 5.463 4.086 1.00 92.31 101 ASN A O 1
ATOM 753 N N . VAL A 1 102 ? -11.239 4.797 2.770 1.00 93.12 102 VAL A N 1
ATOM 754 C CA . VAL A 1 102 ? -11.015 3.361 2.970 1.00 93.12 102 VAL A CA 1
ATOM 755 C C . VAL A 1 102 ? -10.217 2.782 1.804 1.00 93.12 102 VAL A C 1
ATOM 757 O O . VAL A 1 102 ? -10.621 2.893 0.642 1.00 93.12 102 VAL A O 1
ATOM 760 N N . CYS A 1 103 ? -9.085 2.149 2.112 1.00 94.44 103 CYS A N 1
ATOM 761 C CA . CYS A 1 103 ? -8.281 1.398 1.150 1.00 94.44 103 CYS A CA 1
ATOM 762 C C . CYS A 1 103 ? -8.920 0.028 0.850 1.00 94.44 103 CYS A C 1
ATOM 764 O O . CYS A 1 103 ? -9.411 -0.624 1.769 1.00 94.44 103 CYS A O 1
ATOM 766 N N . GLY A 1 104 ? -8.943 -0.425 -0.412 1.00 91.75 104 GLY A N 1
ATOM 767 C CA . GLY A 1 104 ? -9.586 -1.704 -0.740 1.00 91.75 104 GLY A CA 1
ATOM 768 C C . GLY A 1 104 ? -9.545 -2.134 -2.210 1.00 91.75 104 GLY A C 1
ATOM 769 O O . GLY A 1 104 ? -8.723 -1.676 -3.007 1.00 91.75 104 GLY A O 1
ATOM 770 N N . GLY A 1 105 ? -10.462 -3.032 -2.583 1.00 89.44 105 GLY A N 1
ATOM 771 C CA . GLY A 1 105 ? -10.495 -3.696 -3.891 1.00 89.44 105 GLY A CA 1
ATOM 772 C C . GLY A 1 105 ? -9.691 -4.993 -3.882 1.00 89.44 105 GLY A C 1
ATOM 773 O O . GLY A 1 105 ? -9.926 -5.852 -3.031 1.00 89.44 105 GLY A O 1
ATOM 774 N N . VAL A 1 106 ? -8.757 -5.134 -4.828 1.00 93.81 106 VAL A N 1
ATOM 775 C CA . VAL A 1 106 ? -7.778 -6.228 -4.823 1.00 93.81 106 VAL A CA 1
ATOM 776 C C . VAL A 1 106 ? -6.587 -5.776 -3.994 1.00 93.81 106 VAL A C 1
ATOM 778 O O . VAL A 1 106 ? -5.922 -4.804 -4.357 1.00 93.81 106 VAL A O 1
ATOM 781 N N . CYS A 1 107 ? -6.352 -6.465 -2.884 1.00 93.88 107 CYS A N 1
ATOM 782 C CA . CYS A 1 107 ? -5.244 -6.203 -1.985 1.00 93.88 107 CYS A CA 1
ATOM 783 C C . CYS A 1 107 ? -4.284 -7.386 -1.983 1.00 93.88 107 CYS A C 1
ATOM 785 O O . CYS A 1 107 ? -4.698 -8.543 -1.916 1.00 93.88 107 CYS A O 1
ATOM 787 N N . THR A 1 108 ? -2.996 -7.087 -1.996 1.00 95.00 108 THR A N 1
ATOM 788 C CA . THR A 1 108 ? -1.949 -8.080 -1.815 1.00 95.00 108 THR A CA 1
ATOM 789 C C . THR A 1 108 ? -1.309 -7.879 -0.454 1.00 95.00 108 THR A C 1
ATOM 791 O O . THR A 1 108 ? -0.997 -6.754 -0.064 1.00 95.00 108 THR A O 1
ATOM 794 N N . VAL A 1 109 ? 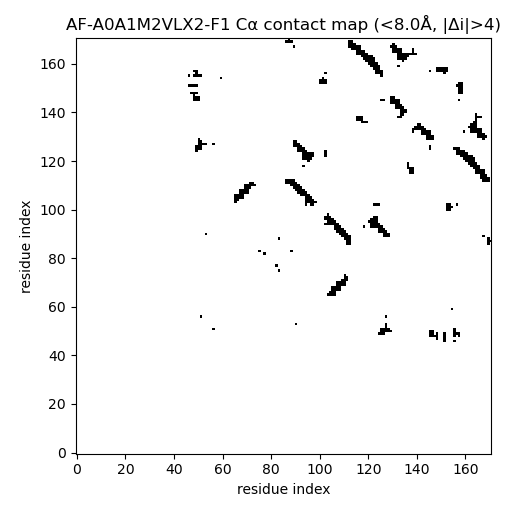-1.119 -8.982 0.257 1.00 91.19 109 VAL A N 1
ATOM 795 C CA . VAL A 1 109 ? -0.446 -9.070 1.544 1.00 91.19 109 VAL A CA 1
ATOM 796 C C . VAL A 1 109 ? 0.917 -9.700 1.298 1.00 91.19 109 VAL A C 1
ATOM 798 O O . VAL A 1 109 ? 1.008 -10.869 0.937 1.00 91.19 109 VAL A O 1
ATOM 801 N N . TYR A 1 110 ? 1.976 -8.921 1.463 1.00 90.56 110 TYR A N 1
ATOM 802 C CA . TYR A 1 110 ? 3.340 -9.428 1.467 1.00 90.56 110 TYR A CA 1
ATOM 803 C C . TYR A 1 110 ? 3.777 -9.702 2.903 1.00 90.56 110 TYR A C 1
ATOM 805 O O . TYR A 1 110 ? 3.580 -8.844 3.761 1.00 90.56 110 TYR A O 1
ATOM 813 N N . ASN A 1 111 ? 4.392 -10.856 3.151 1.00 88.25 111 ASN A N 1
ATOM 814 C CA . ASN A 1 111 ? 5.084 -11.171 4.398 1.00 88.25 111 ASN A CA 1
ATOM 815 C C . ASN A 1 111 ? 6.474 -11.726 4.076 1.00 88.25 111 ASN A C 1
ATOM 817 O O . ASN A 1 111 ? 6.612 -12.840 3.578 1.00 88.25 111 ASN A O 1
ATOM 821 N N . GLY A 1 112 ? 7.523 -10.950 4.330 1.00 85.19 112 GLY A N 1
ATOM 822 C CA . GLY A 1 112 ? 8.873 -11.406 4.024 1.00 85.19 112 GLY A CA 1
ATOM 823 C C . GLY A 1 112 ? 9.959 -10.411 4.392 1.00 85.19 112 GLY A C 1
ATOM 824 O O . GLY A 1 112 ? 9.693 -9.324 4.899 1.00 85.19 112 GLY A O 1
ATOM 825 N N . GLY A 1 113 ? 11.207 -10.806 4.151 1.00 84.81 113 GLY A N 1
ATOM 826 C CA . GLY A 1 113 ? 12.384 -9.971 4.392 1.00 84.81 113 GLY A CA 1
ATOM 827 C C . GLY A 1 113 ? 12.638 -8.943 3.285 1.00 84.81 113 GLY A C 1
ATOM 828 O O . GLY A 1 113 ? 11.739 -8.595 2.515 1.00 84.81 113 GLY A O 1
ATOM 829 N N . ALA A 1 114 ? 13.886 -8.472 3.198 1.00 87.56 114 ALA A N 1
ATOM 830 C CA . ALA A 1 114 ? 14.294 -7.499 2.189 1.00 87.56 114 ALA A CA 1
ATOM 831 C C . ALA A 1 114 ? 14.057 -8.014 0.766 1.00 87.56 114 ALA A C 1
ATOM 833 O O . ALA A 1 114 ? 14.511 -9.097 0.397 1.00 87.56 114 ALA A O 1
ATOM 834 N N . SER A 1 115 ? 13.350 -7.222 -0.032 1.00 90.44 115 SER A N 1
ATOM 835 C CA . SER A 1 115 ? 12.966 -7.574 -1.393 1.00 90.44 115 SER A CA 1
ATOM 836 C C . SER A 1 115 ? 12.548 -6.331 -2.171 1.00 90.44 115 SER A C 1
ATOM 838 O O . SER A 1 115 ? 12.176 -5.309 -1.591 1.00 90.44 115 SER A O 1
ATOM 840 N N . CYS A 1 116 ? 12.579 -6.442 -3.495 1.00 93.69 116 CYS A N 1
ATOM 841 C CA . CYS A 1 116 ? 11.892 -5.518 -4.378 1.00 93.69 116 CYS A CA 1
ATOM 842 C C . CYS A 1 116 ? 10.616 -6.179 -4.896 1.00 93.69 116 CYS A C 1
ATOM 844 O O . CYS A 1 116 ? 10.676 -7.197 -5.584 1.00 93.69 116 CYS A O 1
ATOM 846 N N . ILE A 1 117 ? 9.467 -5.593 -4.577 1.00 94.94 117 ILE A N 1
ATOM 847 C CA . ILE A 1 117 ? 8.158 -6.126 -4.947 1.00 94.94 117 ILE A CA 1
ATOM 848 C C . ILE A 1 117 ? 7.598 -5.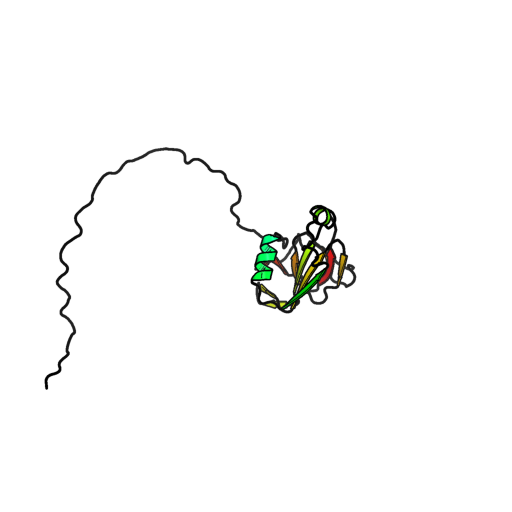272 -6.076 1.00 94.94 117 ILE A C 1
ATOM 850 O O . ILE A 1 117 ? 7.373 -4.077 -5.889 1.00 94.94 117 ILE A O 1
ATOM 854 N N . ASP A 1 118 ? 7.318 -5.868 -7.233 1.00 95.38 118 ASP A N 1
ATOM 855 C CA . ASP A 1 118 ? 6.520 -5.194 -8.255 1.00 95.38 118 ASP A CA 1
ATOM 856 C C . ASP A 1 118 ? 5.062 -5.114 -7.786 1.00 95.38 118 ASP A C 1
ATOM 858 O O . ASP A 1 118 ? 4.392 -6.123 -7.573 1.00 95.38 118 ASP A O 1
ATOM 862 N N . ALA A 1 119 ? 4.567 -3.890 -7.633 1.00 95.25 119 ALA A N 1
ATOM 863 C CA . ALA A 1 119 ? 3.255 -3.583 -7.075 1.00 95.25 119 ALA A CA 1
ATOM 864 C C . ALA A 1 119 ? 2.498 -2.603 -7.992 1.00 95.25 119 ALA A C 1
ATOM 866 O O . ALA A 1 119 ? 2.155 -1.489 -7.577 1.00 95.25 119 ALA A O 1
ATOM 867 N N . PRO A 1 120 ? 2.273 -2.958 -9.274 1.00 93.75 120 PRO A N 1
ATOM 868 C CA . PRO A 1 120 ? 1.656 -2.058 -10.236 1.00 93.75 120 PRO A CA 1
ATOM 869 C C . PRO A 1 120 ? 0.221 -1.713 -9.836 1.00 93.75 120 PRO A C 1
ATOM 871 O O . PRO A 1 120 ? -0.533 -2.568 -9.381 1.00 93.75 120 PRO A O 1
ATOM 874 N N . LYS A 1 121 ? -0.182 -0.466 -10.114 1.00 89.25 121 LYS A N 1
ATOM 875 C CA . LYS A 1 121 ? -1.534 0.056 -9.835 1.00 89.25 121 LYS A CA 1
ATOM 876 C C . LYS A 1 121 ? -1.876 0.103 -8.343 1.00 89.25 121 LYS A C 1
ATOM 878 O O . LYS A 1 121 ? -3.053 0.137 -8.000 1.00 89.25 121 LYS A O 1
ATOM 883 N N . THR A 1 122 ? -0.876 0.134 -7.468 1.00 95.75 122 THR A N 1
ATOM 884 C CA . THR A 1 122 ? -1.112 0.358 -6.043 1.00 95.75 122 THR A CA 1
ATOM 885 C C . THR A 1 122 ? -1.655 1.770 -5.833 1.00 95.75 122 THR A C 1
ATOM 887 O O . THR A 1 122 ? -1.107 2.752 -6.339 1.00 95.75 122 THR A O 1
ATOM 890 N N . MET A 1 123 ? -2.775 1.855 -5.124 1.00 96.19 123 MET A N 1
ATOM 891 C CA . MET A 1 123 ? -3.467 3.100 -4.798 1.00 96.19 123 MET A CA 1
ATOM 892 C C . MET A 1 123 ? -3.208 3.520 -3.355 1.00 96.19 123 MET A C 1
ATOM 894 O O . MET A 1 123 ? -3.121 4.708 -3.052 1.00 96.19 123 MET A O 1
ATOM 898 N N . CYS A 1 124 ? -3.121 2.545 -2.460 1.00 97.06 124 CYS A N 1
ATOM 899 C CA . CYS A 1 124 ? -2.912 2.767 -1.044 1.00 97.06 124 CYS A CA 1
ATOM 900 C C . CYS A 1 124 ? -2.233 1.554 -0.420 1.00 97.06 124 CYS A C 1
ATOM 902 O O . CYS A 1 124 ? -2.384 0.431 -0.909 1.00 97.06 124 CYS A O 1
ATOM 904 N N . MET A 1 125 ? -1.469 1.788 0.643 1.00 97.19 125 MET A N 1
ATOM 905 C CA . MET A 1 125 ? -0.770 0.725 1.355 1.00 97.19 125 MET A CA 1
ATOM 906 C C . MET A 1 125 ? -0.594 1.032 2.840 1.00 97.19 125 MET A C 1
ATOM 908 O O . MET A 1 125 ? -0.619 2.192 3.242 1.00 97.19 125 MET A O 1
ATOM 912 N N . THR A 1 126 ? -0.366 -0.006 3.627 1.00 96.88 126 THR A N 1
ATOM 913 C CA . THR A 1 126 ? 0.115 0.061 5.009 1.00 96.88 126 THR A CA 1
ATOM 914 C C . THR A 1 126 ? 1.195 -0.999 5.200 1.00 96.88 126 THR A C 1
ATOM 916 O O . THR A 1 126 ? 1.240 -1.978 4.445 1.00 96.88 126 THR A O 1
ATOM 919 N N . ALA A 1 127 ? 2.070 -0.821 6.184 1.00 95.25 127 ALA A N 1
ATOM 920 C CA . ALA A 1 127 ? 3.088 -1.811 6.508 1.00 95.25 127 ALA A CA 1
ATOM 921 C C . ALA A 1 127 ? 3.388 -1.861 8.008 1.00 95.25 127 ALA A C 1
ATOM 923 O O . ALA A 1 127 ? 3.067 -0.936 8.745 1.00 95.25 127 ALA A O 1
ATOM 924 N N . THR A 1 128 ? 4.036 -2.930 8.467 1.00 91.69 128 THR A N 1
ATOM 925 C CA . THR A 1 128 ? 4.480 -3.062 9.868 1.00 91.69 128 THR A CA 1
ATOM 926 C C . THR A 1 128 ? 5.864 -2.476 10.128 1.00 91.69 128 THR A C 1
ATOM 928 O O . THR A 1 128 ? 6.269 -2.284 11.273 1.00 91.69 128 THR A O 1
ATOM 931 N N . ARG A 1 129 ? 6.595 -2.152 9.058 1.00 90.50 129 ARG A N 1
ATOM 932 C CA . ARG A 1 129 ? 7.882 -1.451 9.081 1.00 90.50 129 ARG A CA 1
ATOM 933 C C . ARG A 1 129 ? 7.900 -0.381 8.003 1.00 90.50 129 ARG A C 1
ATOM 935 O O . ARG A 1 129 ? 7.069 -0.392 7.096 1.00 90.50 129 ARG A O 1
ATOM 942 N N . ASN A 1 130 ? 8.851 0.541 8.100 1.00 93.06 130 ASN A N 1
ATOM 943 C CA . ASN A 1 130 ? 9.023 1.536 7.054 1.00 93.06 130 ASN A CA 1
ATOM 944 C C . ASN A 1 130 ? 9.498 0.867 5.757 1.00 93.06 130 ASN A C 1
ATOM 946 O O . ASN A 1 130 ? 10.436 0.073 5.772 1.00 93.06 130 ASN A O 1
ATOM 950 N N . VAL A 1 131 ? 8.856 1.211 4.647 1.00 94.31 131 VAL A N 1
ATOM 951 C CA . VAL A 1 131 ? 9.169 0.698 3.311 1.00 94.31 131 VAL A CA 1
ATOM 952 C C . VAL A 1 131 ? 9.231 1.853 2.327 1.00 94.31 131 VAL A C 1
ATOM 954 O O . VAL A 1 131 ? 8.546 2.863 2.503 1.00 94.31 131 VAL A O 1
ATOM 957 N N . GLY A 1 132 ? 10.031 1.693 1.278 1.00 94.88 132 GLY A N 1
ATOM 958 C CA . GLY A 1 132 ? 10.055 2.636 0.166 1.00 94.88 132 GLY A CA 1
ATOM 959 C C . GLY A 1 132 ? 8.990 2.270 -0.865 1.00 94.88 132 GLY A C 1
ATOM 960 O O . GLY A 1 132 ? 8.808 1.095 -1.167 1.00 94.88 132 GLY A O 1
ATOM 961 N N . TYR A 1 133 ? 8.310 3.245 -1.456 1.00 96.12 133 TYR A N 1
ATOM 962 C CA . TYR A 1 133 ? 7.415 3.030 -2.595 1.00 96.12 133 TYR A CA 1
ATOM 963 C C . TYR A 1 133 ? 7.824 3.917 -3.767 1.00 96.12 133 TYR A C 1
ATOM 965 O O . TYR A 1 133 ? 8.053 5.114 -3.597 1.00 96.12 133 TYR A O 1
ATOM 973 N N . CYS A 1 134 ? 7.937 3.318 -4.953 1.00 96.62 134 CYS A N 1
ATOM 974 C CA . CYS A 1 134 ? 8.507 3.956 -6.136 1.00 96.62 134 CYS A CA 1
ATOM 975 C C . CYS A 1 134 ? 7.512 4.049 -7.297 1.00 96.62 134 CYS A C 1
ATOM 977 O O . CYS A 1 134 ? 6.632 3.197 -7.456 1.00 96.62 134 CYS A O 1
ATOM 979 N N . ASP A 1 135 ? 7.687 5.065 -8.144 1.00 95.50 135 ASP A N 1
ATOM 980 C CA . ASP A 1 135 ? 6.840 5.346 -9.314 1.00 95.50 135 ASP A CA 1
ATOM 981 C C . ASP A 1 135 ? 7.159 4.497 -10.564 1.00 95.50 135 ASP A C 1
ATOM 983 O O . ASP A 1 135 ? 6.393 4.500 -11.535 1.00 95.50 135 ASP A O 1
ATOM 987 N N . LYS A 1 136 ? 8.256 3.731 -10.554 1.00 95.75 136 LYS A N 1
ATOM 988 C CA . LYS A 1 136 ? 8.636 2.768 -11.604 1.00 95.75 136 LYS A CA 1
ATOM 989 C C . LYS A 1 136 ? 8.714 1.349 -11.050 1.00 95.75 136 LYS A C 1
ATOM 991 O O . LYS A 1 136 ? 8.747 1.149 -9.847 1.00 95.75 136 LYS A O 1
ATOM 996 N N . SER A 1 137 ? 8.693 0.362 -11.943 1.00 94.06 137 SER A N 1
ATOM 997 C CA . SER A 1 137 ? 8.916 -1.044 -11.587 1.00 94.06 137 SER A CA 1
ATOM 998 C C . SER A 1 137 ? 10.376 -1.300 -11.205 1.00 94.06 137 SER A C 1
ATOM 1000 O O . SER A 1 137 ? 11.265 -0.504 -11.531 1.00 94.06 137 SER A O 1
ATOM 1002 N N . GLY A 1 138 ? 10.630 -2.437 -10.557 1.00 94.12 138 GLY A N 1
ATOM 1003 C CA . GLY A 1 138 ? 11.985 -2.854 -10.200 1.00 94.12 138 GLY A CA 1
ATOM 1004 C C . GLY A 1 138 ? 12.681 -1.944 -9.183 1.00 94.12 138 GLY A C 1
ATOM 1005 O O . GLY A 1 138 ? 13.906 -1.895 -9.169 1.00 94.12 138 GLY A O 1
ATOM 1006 N N . CYS A 1 139 ? 11.927 -1.216 -8.353 1.00 94.88 139 CYS A N 1
ATOM 1007 C CA . CYS A 1 139 ? 12.463 -0.393 -7.265 1.00 94.88 139 CYS A CA 1
ATOM 1008 C C . CYS A 1 139 ? 13.411 0.709 -7.730 1.00 94.88 139 CYS A C 1
ATOM 1010 O O . CYS A 1 139 ? 14.439 0.989 -7.117 1.00 94.88 139 CYS A O 1
ATOM 1012 N N . THR A 1 140 ? 13.041 1.335 -8.842 1.00 93.56 140 THR A N 1
ATOM 1013 C CA . THR A 1 140 ? 13.770 2.448 -9.447 1.00 93.56 140 THR A CA 1
ATOM 1014 C C . THR A 1 140 ? 12.880 3.684 -9.548 1.00 93.56 140 THR A C 1
ATOM 1016 O O . THR A 1 140 ? 11.686 3.633 -9.260 1.00 93.56 140 THR A O 1
ATOM 1019 N N . GLY A 1 141 ? 13.448 4.797 -10.015 1.00 92.88 141 GLY A N 1
ATOM 1020 C CA . GLY A 1 141 ? 12.706 6.040 -10.213 1.00 92.88 141 GLY A CA 1
ATOM 1021 C C . GLY A 1 141 ? 12.656 6.884 -8.948 1.00 92.88 141 GLY A C 1
ATOM 1022 O O . GLY A 1 141 ? 13.639 6.946 -8.211 1.00 92.88 141 GLY A O 1
ATOM 1023 N N . ASN A 1 142 ? 11.530 7.562 -8.736 1.00 94.31 142 ASN A N 1
ATOM 1024 C CA . ASN A 1 142 ? 11.323 8.373 -7.545 1.00 94.31 142 ASN A CA 1
ATOM 1025 C C . ASN A 1 142 ? 10.677 7.505 -6.473 1.00 94.31 142 ASN A C 1
ATOM 1027 O O . ASN A 1 142 ? 9.552 7.036 -6.655 1.00 94.31 142 ASN A O 1
ATOM 1031 N N . CYS A 1 143 ? 11.396 7.306 -5.374 1.00 94.75 143 CYS A N 1
ATOM 1032 C CA . CYS A 1 143 ? 10.937 6.528 -4.236 1.00 94.75 143 CYS A CA 1
ATOM 1033 C C . CYS A 1 143 ? 10.701 7.444 -3.034 1.00 94.75 143 CYS A C 1
ATOM 1035 O O . CYS A 1 143 ? 11.480 8.366 -2.798 1.00 94.75 143 CYS A O 1
ATOM 1037 N N . ASN A 1 144 ? 9.642 7.173 -2.279 1.00 94.94 144 ASN A N 1
ATOM 1038 C CA . ASN A 1 144 ? 9.322 7.864 -1.034 1.00 94.94 144 ASN A CA 1
ATOM 1039 C C . ASN A 1 144 ? 9.194 6.849 0.099 1.00 94.94 144 ASN A C 1
ATOM 1041 O O . ASN A 1 144 ? 8.812 5.704 -0.140 1.00 94.94 144 ASN A O 1
ATOM 1045 N N . ASP A 1 145 ? 9.451 7.283 1.328 1.00 94.31 145 ASP A N 1
ATOM 1046 C CA . ASP A 1 145 ? 9.282 6.436 2.505 1.00 94.31 145 ASP A CA 1
ATOM 1047 C C . ASP A 1 145 ? 7.838 6.473 3.010 1.00 94.31 145 ASP A C 1
ATOM 1049 O O . ASP A 1 145 ? 7.212 7.535 3.107 1.00 94.31 145 ASP A O 1
ATOM 1053 N N . LEU A 1 146 ? 7.305 5.308 3.378 1.00 94.69 146 LEU A N 1
ATOM 1054 C CA . LEU 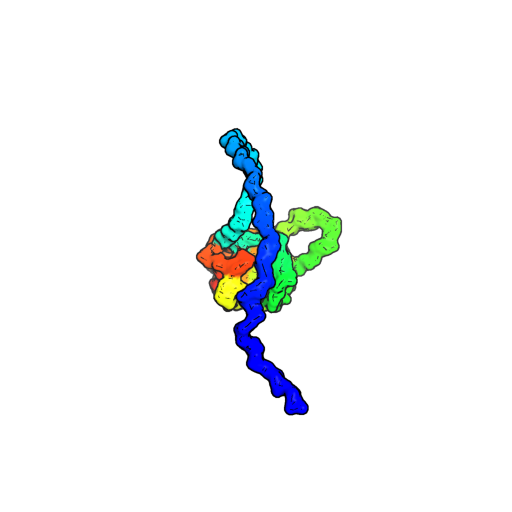A 1 146 ? 5.950 5.175 3.915 1.00 94.69 146 LEU A CA 1
ATOM 1055 C C . LEU A 1 146 ? 5.770 5.912 5.255 1.00 94.69 146 LEU A C 1
ATOM 1057 O O . LEU A 1 146 ? 4.673 6.384 5.563 1.00 94.69 146 LEU A O 1
ATOM 1061 N N . SER A 1 147 ? 6.850 6.078 6.024 1.00 93.38 147 SER A N 1
ATOM 1062 C CA . SER A 1 147 ? 6.887 6.898 7.240 1.00 93.38 147 SER A CA 1
ATOM 1063 C C . SER A 1 147 ? 6.520 8.362 6.997 1.00 93.38 147 SER A C 1
ATOM 1065 O O . SER A 1 147 ? 6.070 9.031 7.921 1.00 93.38 147 SER A O 1
ATOM 1067 N N . HIS A 1 148 ? 6.681 8.862 5.768 1.00 92.31 148 HIS A N 1
ATOM 1068 C CA . HIS A 1 148 ? 6.340 10.226 5.361 1.00 92.31 148 HIS A CA 1
ATOM 1069 C C . HIS A 1 148 ? 5.008 10.285 4.614 1.00 92.31 148 HIS A C 1
ATOM 1071 O O . HIS A 1 148 ? 4.859 11.008 3.627 1.00 92.31 148 HIS A O 1
ATOM 1077 N N . CYS A 1 149 ? 4.032 9.501 5.071 1.00 93.25 149 CYS A N 1
ATOM 1078 C CA . CYS A 1 149 ? 2.715 9.453 4.462 1.00 93.25 149 CYS A CA 1
ATOM 1079 C C . CYS A 1 149 ? 2.081 10.851 4.363 1.00 93.25 149 CYS A C 1
ATOM 1081 O O . CYS A 1 149 ? 1.680 11.442 5.363 1.00 93.25 149 CYS A O 1
ATOM 1083 N N . GLY A 1 150 ? 1.950 11.370 3.138 1.00 89.69 150 GLY A N 1
ATOM 1084 C CA . GLY A 1 150 ? 1.381 12.700 2.911 1.00 89.69 150 GLY A CA 1
ATOM 1085 C C . GLY A 1 150 ? -0.139 12.758 3.076 1.00 89.69 150 GLY A C 1
ATOM 1086 O O . GLY A 1 150 ? -0.692 13.8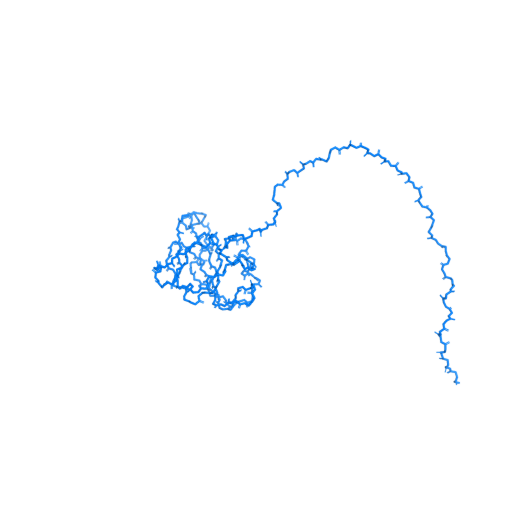11 3.382 1.00 89.69 150 GLY A O 1
ATOM 1087 N N . THR A 1 151 ? -0.847 11.647 2.858 1.00 94.44 151 THR A N 1
ATOM 1088 C CA . THR A 1 151 ? -2.308 11.578 3.013 1.00 94.44 151 THR A CA 1
ATOM 1089 C C . THR A 1 151 ? -2.692 10.262 3.689 1.00 94.44 151 THR A C 1
ATOM 1091 O O . THR A 1 151 ? -2.837 9.247 2.997 1.00 94.44 151 THR A O 1
ATOM 1094 N N . PRO A 1 152 ? -2.828 10.257 5.027 1.00 94.56 152 PRO A N 1
ATOM 1095 C CA . PRO A 1 152 ? -3.271 9.083 5.764 1.00 94.56 152 PRO A CA 1
ATOM 1096 C C . PRO A 1 152 ? -4.739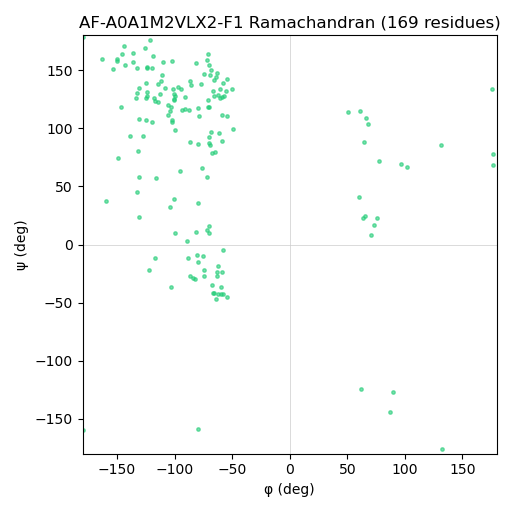 8.760 5.460 1.00 94.56 152 PRO A C 1
ATOM 1098 O O . PRO A 1 152 ? -5.548 9.632 5.139 1.00 94.56 152 PRO A O 1
ATOM 1101 N N . LEU A 1 153 ? -5.056 7.477 5.547 1.00 95.12 153 LEU A N 1
ATOM 1102 C CA . LEU A 1 153 ? -6.346 6.852 5.290 1.00 95.12 153 LEU A CA 1
ATOM 1103 C C . LEU A 1 153 ? -6.759 6.021 6.515 1.00 95.12 153 LEU A C 1
ATOM 1105 O O . LEU A 1 153 ? -5.958 5.766 7.420 1.00 95.12 153 LEU A O 1
ATOM 1109 N N . ASP A 1 154 ? -8.010 5.572 6.537 1.00 92.75 154 ASP A N 1
ATOM 1110 C CA . ASP A 1 154 ? -8.546 4.789 7.648 1.00 92.75 154 ASP A CA 1
ATOM 1111 C C . ASP A 1 154 ? -7.798 3.453 7.797 1.00 92.75 154 ASP A C 1
ATOM 1113 O O . ASP A 1 154 ? -7.333 2.858 6.821 1.00 92.75 154 ASP A O 1
ATOM 1117 N N . GLY A 1 155 ? -7.678 2.968 9.036 1.00 88.88 155 GLY A N 1
ATOM 1118 C CA . GLY A 1 155 ? -6.982 1.710 9.333 1.00 88.88 155 GLY A CA 1
ATOM 1119 C C . GLY A 1 155 ? -5.457 1.784 9.210 1.00 88.88 155 GLY A C 1
ATOM 1120 O O . GLY A 1 155 ? -4.811 0.748 9.107 1.00 88.88 155 GLY A O 1
ATOM 1121 N N . GLY A 1 156 ? -4.883 2.990 9.202 1.00 92.31 156 GLY A N 1
ATOM 1122 C CA . GLY A 1 156 ? -3.435 3.197 9.124 1.00 92.31 156 GLY A CA 1
ATOM 1123 C C . GLY A 1 156 ? -2.845 2.984 7.735 1.00 92.31 156 GLY A C 1
ATOM 1124 O O . GLY A 1 156 ? -1.653 2.716 7.589 1.00 92.31 156 GLY A O 1
ATOM 1125 N N . PHE A 1 157 ? -3.678 3.115 6.705 1.00 96.50 157 PHE A N 1
ATOM 1126 C CA . PHE A 1 157 ? -3.232 3.141 5.321 1.00 96.50 157 PHE A CA 1
ATOM 1127 C C . PHE A 1 157 ? -2.721 4.528 4.929 1.00 96.50 157 PHE A C 1
ATOM 1129 O O . PHE A 1 157 ? -3.116 5.545 5.488 1.00 96.50 157 PHE A O 1
ATOM 1136 N N . CYS A 1 158 ? -1.868 4.571 3.914 1.00 97.19 158 CYS A N 1
ATOM 1137 C CA . CYS A 1 158 ? -1.486 5.782 3.209 1.00 97.19 158 CYS A CA 1
ATOM 1138 C C . CYS A 1 158 ? -2.038 5.769 1.793 1.00 97.19 158 CYS A C 1
ATOM 1140 O O . CYS A 1 158 ? -2.056 4.722 1.143 1.00 97.19 158 CYS A O 1
ATOM 1142 N N . LEU A 1 159 ? -2.401 6.939 1.275 1.00 96.62 159 LEU A N 1
ATOM 1143 C CA . LEU A 1 159 ? -2.554 7.131 -0.159 1.00 96.62 159 LEU A CA 1
ATOM 1144 C C . LEU A 1 159 ? -1.175 7.096 -0.830 1.00 96.62 159 LEU A C 1
ATOM 1146 O O . LEU A 1 159 ? -0.330 7.951 -0.582 1.00 96.62 159 LEU A O 1
ATOM 1150 N N . THR A 1 160 ? -0.974 6.137 -1.726 1.00 95.94 160 THR A N 1
ATOM 1151 C CA . THR A 1 160 ? 0.290 5.915 -2.444 1.00 95.94 160 THR A CA 1
ATOM 1152 C C . THR A 1 160 ? 0.037 5.726 -3.936 1.00 95.94 160 THR A C 1
ATOM 1154 O O . THR A 1 160 ? 0.573 4.826 -4.588 1.00 95.94 160 THR A O 1
ATOM 1157 N N . ALA A 1 161 ? -0.816 6.593 -4.486 1.00 92.81 161 ALA A N 1
ATOM 1158 C CA . ALA A 1 161 ? -1.194 6.565 -5.889 1.00 92.81 161 ALA A CA 1
ATOM 1159 C C . ALA A 1 161 ? 0.037 6.599 -6.808 1.00 92.81 161 ALA A C 1
ATOM 1161 O O . ALA A 1 161 ? 1.006 7.310 -6.550 1.00 92.81 161 ALA A O 1
ATOM 1162 N N . ASN A 1 162 ? -0.043 5.858 -7.915 1.00 90.38 162 ASN A N 1
ATOM 1163 C CA . ASN A 1 162 ? 1.030 5.671 -8.900 1.00 90.38 162 ASN A CA 1
ATOM 1164 C C . ASN A 1 162 ? 2.215 4.822 -8.428 1.00 90.38 162 ASN A C 1
ATOM 1166 O O . ASN A 1 162 ? 3.184 4.697 -9.175 1.00 90.38 162 ASN A O 1
ATOM 1170 N N . THR A 1 163 ? 2.140 4.189 -7.256 1.00 96.00 163 THR A N 1
ATOM 1171 C CA . THR A 1 163 ? 3.160 3.213 -6.868 1.00 96.00 163 THR A CA 1
ATOM 1172 C C . THR A 1 163 ? 3.191 2.057 -7.869 1.00 96.00 163 THR A C 1
ATOM 1174 O O . THR A 1 163 ? 2.152 1.516 -8.273 1.00 96.00 163 THR A O 1
ATOM 1177 N N . ARG A 1 164 ? 4.406 1.685 -8.278 1.00 96.81 164 ARG A N 1
ATOM 1178 C CA . ARG A 1 164 ? 4.680 0.573 -9.193 1.00 96.81 164 ARG A CA 1
ATOM 1179 C C . ARG A 1 164 ? 5.608 -0.481 -8.609 1.00 96.81 164 ARG A C 1
ATOM 1181 O O . ARG A 1 164 ? 5.541 -1.617 -9.068 1.00 96.81 164 ARG A O 1
ATOM 1188 N N . SER A 1 165 ? 6.406 -0.146 -7.601 1.00 96.94 165 SER A N 1
ATOM 1189 C CA . SER A 1 165 ? 7.169 -1.127 -6.830 1.00 96.94 165 SER A CA 1
ATOM 1190 C C . SER A 1 165 ? 7.387 -0.681 -5.391 1.00 96.94 165 SER A C 1
ATOM 1192 O O . SER A 1 165 ? 7.365 0.517 -5.106 1.00 96.94 165 SER A O 1
ATOM 1194 N N . ILE A 1 166 ? 7.644 -1.642 -4.510 1.00 97.19 166 ILE A N 1
ATOM 1195 C CA . ILE A 1 166 ? 7.861 -1.442 -3.079 1.00 97.19 166 ILE A CA 1
ATOM 1196 C C . ILE A 1 166 ? 9.223 -2.029 -2.700 1.00 97.19 166 ILE A C 1
ATOM 1198 O O . ILE A 1 166 ? 9.518 -3.184 -3.007 1.00 97.19 166 ILE A O 1
ATOM 1202 N N . VAL A 1 167 ? 10.046 -1.221 -2.037 1.00 95.31 167 VAL A N 1
ATOM 1203 C CA . VAL A 1 167 ? 11.341 -1.602 -1.475 1.00 95.31 167 VAL A CA 1
ATOM 1204 C C . VAL A 1 167 ? 11.139 -2.004 -0.029 1.00 95.31 167 VAL A C 1
ATOM 1206 O O . VAL A 1 167 ? 10.794 -1.175 0.814 1.00 95.31 167 VAL A O 1
ATOM 1209 N N . VAL A 1 168 ? 11.412 -3.268 0.260 1.00 91.94 168 VAL A N 1
ATOM 1210 C CA . VAL A 1 168 ? 11.463 -3.797 1.618 1.00 91.94 168 VAL A CA 1
ATOM 1211 C C . VAL A 1 168 ? 12.919 -3.888 2.035 1.00 91.94 168 VAL A C 1
ATOM 1213 O O . VAL A 1 168 ? 13.728 -4.508 1.344 1.00 91.94 168 VAL A O 1
ATOM 1216 N N . SER A 1 169 ? 13.260 -3.268 3.157 1.00 82.94 169 SER A N 1
ATOM 1217 C CA . SER A 1 169 ? 14.586 -3.344 3.763 1.00 82.94 169 SER A CA 1
ATOM 1218 C C . SER A 1 169 ? 14.583 -4.308 4.954 1.00 82.94 169 SER A C 1
ATOM 1220 O O . SER A 1 169 ? 13.541 -4.628 5.519 1.00 82.94 169 SER A O 1
ATOM 1222 N N . SER A 1 170 ? 15.760 -4.819 5.317 1.00 64.38 170 SER A N 1
ATOM 1223 C CA . SER A 1 170 ? 15.945 -5.783 6.411 1.00 64.38 170 SER A CA 1
ATOM 1224 C C . SER A 1 170 ? 16.532 -5.131 7.664 1.00 64.38 170 SER A C 1
ATOM 1226 O O . SER A 1 170 ? 17.346 -5.768 8.332 1.00 64.38 170 SER A O 1
ATOM 1228 N N . PHE A 1 171 ? 16.227 -3.860 7.931 1.00 53.16 171 PHE A N 1
ATOM 1229 C CA . PHE A 1 171 ? 16.849 -3.085 9.010 1.00 53.16 171 PHE A CA 1
ATOM 1230 C C . PHE A 1 171 ? 15.821 -2.608 10.035 1.00 53.16 171 PHE A C 1
ATOM 1232 O O . PHE A 1 171 ? 14.652 -2.366 9.651 1.00 53.16 171 PHE A O 1
#

pLDDT: mean 73.84, std 21.58, range [34.88, 97.19]

Mean predicted aligned error: 16.69 Å

Foldseek 3Di:
DDDDDPDPDDDPDDDDDDDDDDDDDDDPPDDDDDPPPPDDDPPPVPLQFLADAPVLVVVCVVPDPAAEAEDDDPVPVDPDPVVVVVWPWKWKKFALDADVLGGHHYIYIYTTAWDKFFDANTQKMGMNDKKWFALDHPPDHDIDIRRNQPAHGPSSMGGDGNTGIMTGHHD

Radius of gyration: 29.35 Å; Cα contacts (8 Å, |Δi|>4): 302; chains: 1; bounding box: 92×43×66 Å

Nearest PDB structures (foldseek):
  6wcy-assembly2_B  TM=6.056E-01  e=5.267E-01  Homo sapiens

Sequence (171 aa):
MVGTLTKTRLAMQRFASFFLAIAVLIVAVFGRPSPTIQDAGNATVETTSAIVSDAQLDLWLATTNATLVFIGDDSDATSDPLARRSAQTTRIVYCSTRAGNVCGGVCTVYNGGASCIDAPKTMCMTATRNVGYCDKSGCTGNCNDLSHCGTPLDGGFCLTANTRSIVVSSF